Protein AF-A0A842LSE0-F1 (afdb_monomer_lite)

Secondary structure (DSSP, 8-state):
-HHHHHHHHTGGGSHHHHHHHHHHHHHHHHHHHHHHHHHHHHHHHHHHHHHTTS-S-----TT-S-GGG----THHHHHHHTSTT------EEEEEEEETTEEEEEEEEE-GGGGGGG--EEEEE-----TTS-EEEEEHHHHHHTT--TT-EEEETTEEEEEEEEEE--

Radius of gyration: 26.07 Å; chains: 1; bounding box: 57×38×80 Å

Sequence (170 aa):
MRFITLVLKNPFRSRARSLLAITGIAIGIATIVTLGVITEGLKTSTEDTLKAGGADFTIVESNVSDMFFSKIDEEYVDRVRNVSGVEDAVGILMAVQPLDDNPYFVLIGIDPAKINMSQIKITEGRTLQDPDADEVIMGKVASENHGKKVGDTIKIKNREYRVVGIFESD

Structure (mmCIF, N/CA/C/O backbone):
data_AF-A0A842LSE0-F1
#
_entry.id   AF-A0A842LSE0-F1
#
loop_
_atom_site.group_PDB
_atom_site.id
_atom_site.type_symbol
_atom_site.label_atom_id
_atom_site.label_alt_id
_atom_site.label_comp_id
_atom_site.label_asym_id
_atom_site.label_entity_id
_atom_site.label_seq_id
_atom_site.pdbx_PDB_ins_code
_atom_site.Cartn_x
_atom_site.Cartn_y
_atom_site.Cartn_z
_atom_site.occupancy
_atom_site.B_iso_or_equiv
_atom_site.auth_seq_id
_atom_site.auth_comp_id
_atom_site.auth_asym_id
_atom_site.auth_atom_id
_atom_site.pdbx_PDB_model_num
ATOM 1 N N . MET A 1 1 ? -11.570 -12.515 58.181 1.00 58.66 1 MET A N 1
ATOM 2 C CA . MET A 1 1 ? -12.162 -12.233 56.848 1.00 58.66 1 MET A CA 1
ATOM 3 C C . MET A 1 1 ? -13.485 -11.433 56.871 1.00 58.66 1 MET A C 1
ATOM 5 O O . MET A 1 1 ? -14.153 -11.379 55.852 1.00 58.66 1 MET A O 1
ATOM 9 N N . ARG A 1 2 ? -13.876 -10.750 57.965 1.00 70.25 2 ARG A N 1
ATOM 10 C CA . ARG A 1 2 ? -15.162 -10.006 58.035 1.00 70.25 2 ARG A CA 1
ATOM 11 C C . ARG A 1 2 ? -15.143 -8.599 57.410 1.00 70.25 2 ARG A C 1
ATOM 13 O O . ARG A 1 2 ? -16.194 -8.069 57.068 1.00 70.25 2 ARG A O 1
ATOM 20 N N . PHE A 1 3 ? -13.962 -8.002 57.252 1.00 77.56 3 PHE A N 1
ATOM 21 C CA . PHE A 1 3 ? -13.814 -6.630 56.751 1.00 77.56 3 PHE A CA 1
ATOM 22 C C . PHE A 1 3 ? -14.171 -6.495 55.264 1.00 77.56 3 PHE A C 1
ATOM 24 O O . PHE A 1 3 ? -14.958 -5.629 54.897 1.00 77.56 3 PHE A O 1
ATOM 31 N N . ILE A 1 4 ? -13.674 -7.403 54.419 1.00 78.62 4 ILE A N 1
ATOM 32 C CA . ILE A 1 4 ? -13.942 -7.404 52.969 1.00 78.62 4 ILE A CA 1
ATOM 33 C C . ILE A 1 4 ? -15.443 -7.569 52.683 1.00 78.62 4 ILE A C 1
ATOM 35 O O . ILE A 1 4 ? -15.993 -6.909 51.804 1.00 78.62 4 ILE A O 1
ATOM 39 N N . THR A 1 5 ? -16.136 -8.394 53.471 1.00 77.56 5 THR A N 1
ATOM 40 C CA . THR A 1 5 ? -17.578 -8.628 53.319 1.00 77.56 5 THR A CA 1
ATOM 41 C C . THR A 1 5 ? -18.399 -7.373 53.618 1.00 77.56 5 THR A C 1
ATOM 43 O O . THR A 1 5 ? -19.398 -7.128 52.949 1.00 77.56 5 THR A O 1
ATOM 46 N N . LEU A 1 6 ? -17.983 -6.554 54.592 1.00 78.44 6 LEU A N 1
ATOM 47 C CA . LEU A 1 6 ? -18.636 -5.276 54.898 1.00 78.44 6 LEU A CA 1
ATOM 48 C C . LEU A 1 6 ? -18.376 -4.231 53.808 1.00 78.44 6 LEU A C 1
ATOM 50 O O . LEU A 1 6 ? -19.306 -3.533 53.407 1.00 78.44 6 LEU A O 1
ATOM 54 N N . VAL A 1 7 ? -17.149 -4.175 53.281 1.00 79.94 7 VAL A N 1
ATOM 55 C CA . VAL A 1 7 ? -16.768 -3.268 52.186 1.00 79.94 7 VAL A CA 1
ATOM 56 C C . VAL A 1 7 ? -17.566 -3.562 50.915 1.00 79.94 7 VAL A C 1
ATOM 58 O O . VAL A 1 7 ? -18.080 -2.636 50.299 1.00 79.94 7 VAL A O 1
ATOM 61 N N . LEU A 1 8 ? -17.752 -4.835 50.555 1.00 77.50 8 LEU A N 1
ATOM 62 C CA . LEU A 1 8 ? -18.535 -5.219 49.375 1.00 77.50 8 LEU A CA 1
ATOM 63 C C . LEU A 1 8 ? -20.049 -5.084 49.585 1.00 77.50 8 LEU A C 1
ATOM 65 O O . LEU A 1 8 ? -20.772 -4.815 48.637 1.00 77.50 8 LEU A O 1
ATOM 69 N N . LYS A 1 9 ? -20.572 -5.236 50.806 1.00 78.12 9 LYS A N 1
ATOM 70 C CA . LYS A 1 9 ? -22.025 -5.154 51.051 1.00 78.12 9 LYS A CA 1
ATOM 71 C C . LYS A 1 9 ? -22.548 -3.712 51.074 1.00 78.12 9 LYS A C 1
ATOM 73 O O . LYS A 1 9 ? -23.735 -3.490 50.839 1.00 78.12 9 LYS A O 1
ATOM 78 N N . ASN A 1 10 ? -21.677 -2.739 51.344 1.00 74.75 10 ASN A N 1
ATOM 79 C CA . ASN A 1 10 ? -22.056 -1.337 51.525 1.00 74.75 10 ASN A CA 1
ATOM 80 C C . ASN A 1 10 ? -22.506 -0.638 50.217 1.00 74.75 10 ASN A C 1
ATOM 82 O O . ASN A 1 10 ? -23.579 -0.033 50.223 1.00 74.75 10 ASN A O 1
ATOM 86 N N . PRO A 1 11 ? -21.797 -0.769 49.074 1.00 71.94 11 PRO A N 1
ATOM 87 C CA . PRO A 1 11 ? -22.240 -0.211 47.793 1.00 71.94 11 PRO A CA 1
ATOM 88 C C . PRO A 1 11 ? -23.534 -0.877 47.299 1.00 71.94 11 PRO A C 1
ATOM 90 O O . PRO A 1 11 ? -24.522 -0.213 46.988 1.00 71.94 11 PRO A O 1
ATOM 93 N N . PHE A 1 12 ? -23.597 -2.212 47.344 1.00 75.19 12 PHE A N 1
ATOM 94 C CA . PHE A 1 12 ? -24.739 -2.984 46.839 1.00 75.19 12 PHE A CA 1
ATOM 95 C C . PHE A 1 12 ? -26.027 -2.832 47.665 1.00 75.19 12 PHE A C 1
ATOM 97 O O . PHE A 1 12 ? -27.084 -3.316 47.248 1.00 75.19 12 PHE A O 1
ATOM 104 N N . ARG A 1 13 ? -25.979 -2.117 48.799 1.00 81.06 13 ARG A N 1
ATOM 105 C CA . ARG A 1 13 ? -27.167 -1.742 49.579 1.00 81.06 13 ARG A CA 1
ATOM 106 C C . ARG A 1 13 ? -28.069 -0.759 48.825 1.00 81.06 13 ARG A C 1
ATOM 108 O O . ARG A 1 13 ? -29.280 -0.794 49.012 1.00 81.06 13 ARG A O 1
ATOM 115 N N . SER A 1 14 ? -27.506 0.080 47.951 1.00 81.75 14 SER A N 1
ATOM 116 C CA . SER A 1 14 ? -28.258 0.992 47.077 1.00 81.75 14 SER A CA 1
ATOM 117 C C . SER A 1 14 ? -27.924 0.724 45.611 1.00 81.75 14 SER A C 1
ATOM 119 O O . SER A 1 14 ? -27.141 1.449 44.995 1.00 81.75 14 SER A O 1
ATOM 121 N N . ARG A 1 15 ? -28.538 -0.326 45.051 1.00 80.81 15 ARG A N 1
ATOM 122 C CA . ARG A 1 15 ? -28.260 -0.830 43.693 1.00 80.81 15 ARG A CA 1
ATOM 123 C C . ARG A 1 15 ? -28.297 0.263 42.616 1.00 80.81 15 ARG A C 1
ATOM 125 O O . ARG A 1 15 ? -27.395 0.307 41.793 1.00 80.81 15 ARG A O 1
ATOM 132 N N . ALA A 1 16 ? -29.267 1.181 42.668 1.00 86.62 16 ALA A N 1
ATOM 133 C CA . ALA A 1 16 ? -29.388 2.272 41.695 1.00 86.62 16 ALA A CA 1
ATOM 134 C C . ALA A 1 16 ? -28.202 3.255 41.733 1.00 86.62 16 ALA A C 1
ATOM 136 O O . ALA A 1 16 ? -27.627 3.578 40.697 1.00 86.62 16 ALA A O 1
ATOM 137 N N . ARG A 1 17 ? -27.788 3.694 42.931 1.00 87.25 17 ARG A N 1
ATOM 138 C CA . ARG A 1 17 ? -26.669 4.637 43.099 1.00 87.25 17 ARG A CA 1
ATOM 139 C C . ARG A 1 17 ? -25.338 4.008 42.690 1.00 87.25 17 ARG A C 1
ATOM 141 O O . ARG A 1 17 ? -24.533 4.663 42.036 1.00 87.25 17 ARG A O 1
ATOM 148 N N . SER A 1 18 ? -25.113 2.743 43.047 1.00 88.25 18 SER A N 1
ATOM 149 C CA . SER A 1 18 ? -23.900 2.029 42.644 1.00 88.25 18 SER A CA 1
ATOM 150 C C . SER A 1 18 ? -23.852 1.760 41.148 1.00 88.25 18 SER A C 1
ATOM 152 O O . SER A 1 18 ? -22.792 1.926 40.562 1.00 88.25 18 SER A O 1
ATOM 154 N N . LEU A 1 19 ? -24.978 1.418 40.515 1.00 90.06 19 LEU A N 1
ATOM 155 C CA . LEU A 1 19 ? -25.031 1.216 39.067 1.00 90.06 19 LEU A CA 1
ATOM 156 C C . LEU A 1 19 ? -24.682 2.504 38.306 1.00 90.06 19 LEU A C 1
ATOM 158 O O . LEU A 1 19 ? -23.856 2.464 37.399 1.00 90.06 19 LEU A O 1
ATOM 162 N N . LEU A 1 20 ? -25.249 3.646 38.713 1.00 91.44 20 LEU A N 1
ATOM 163 C CA . LEU A 1 20 ? -24.946 4.956 38.122 1.00 91.44 20 LEU A CA 1
ATOM 164 C C . LEU A 1 20 ? -23.461 5.318 38.262 1.00 91.44 20 LEU A C 1
ATOM 166 O O . LEU A 1 20 ? -22.832 5.715 37.285 1.00 91.44 20 LEU A O 1
ATOM 170 N N . ALA A 1 21 ? -22.884 5.126 39.453 1.00 91.75 21 ALA A N 1
ATOM 171 C CA . ALA A 1 21 ? -21.471 5.411 39.698 1.00 91.75 21 ALA A CA 1
ATOM 172 C C . ALA A 1 21 ? -20.537 4.488 38.895 1.00 91.75 21 ALA A C 1
ATOM 174 O O . ALA A 1 21 ? -19.595 4.966 38.268 1.00 91.75 21 ALA A O 1
ATOM 175 N N . ILE A 1 22 ? -20.819 3.180 38.871 1.00 93.25 22 ILE A N 1
ATOM 176 C CA . ILE A 1 22 ? -20.039 2.199 38.102 1.00 93.25 22 ILE A CA 1
ATOM 177 C C . ILE A 1 22 ? -20.107 2.522 36.611 1.00 93.25 22 ILE A C 1
ATOM 179 O O . ILE A 1 22 ? -19.078 2.512 35.948 1.00 93.25 22 ILE A O 1
ATOM 183 N N . THR A 1 23 ? -21.290 2.856 36.092 1.00 95.62 23 THR A N 1
ATOM 184 C CA . THR A 1 23 ? -21.468 3.191 34.673 1.00 95.62 23 THR A CA 1
ATOM 185 C C . THR A 1 23 ? -20.708 4.464 34.308 1.00 95.62 23 THR A C 1
ATOM 187 O O . THR A 1 23 ? -20.019 4.487 33.295 1.00 95.62 23 THR A O 1
ATOM 190 N N . GLY A 1 24 ? -20.761 5.500 35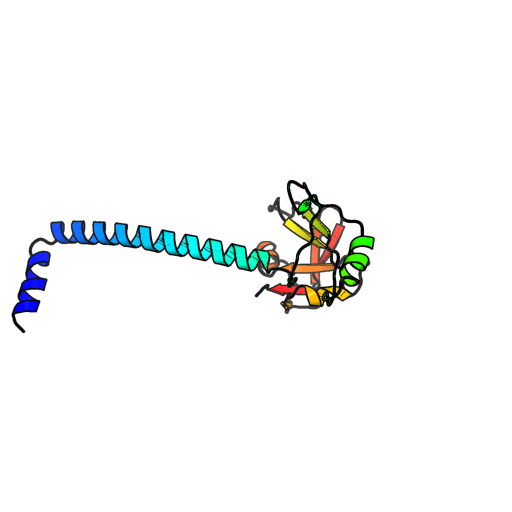.151 1.00 96.44 24 GLY A N 1
ATOM 191 C CA . GLY A 1 24 ? -20.002 6.733 34.925 1.00 96.44 24 GLY A CA 1
ATOM 192 C C . GLY A 1 24 ? -18.491 6.497 34.884 1.00 96.44 24 GLY A C 1
ATOM 193 O O . GLY A 1 24 ? -17.817 6.960 33.966 1.00 96.44 24 GLY A O 1
ATOM 194 N N . ILE A 1 25 ? -17.966 5.714 35.833 1.00 96.44 25 ILE A N 1
ATOM 195 C CA . ILE A 1 25 ? -16.546 5.330 35.854 1.00 96.44 25 ILE A CA 1
ATOM 196 C C . ILE A 1 25 ? -16.200 4.480 34.624 1.00 96.44 25 ILE A C 1
ATOM 198 O O . ILE A 1 25 ? -15.187 4.731 33.977 1.00 96.44 25 ILE A O 1
ATOM 202 N N . ALA A 1 26 ? -17.047 3.511 34.269 1.00 97.50 26 ALA A N 1
ATOM 203 C CA . ALA A 1 26 ? -16.834 2.639 33.120 1.00 97.50 26 ALA A CA 1
ATOM 204 C C . ALA A 1 26 ? -16.779 3.426 31.804 1.00 97.50 26 ALA A C 1
ATOM 206 O O . ALA A 1 26 ? -15.865 3.206 31.018 1.00 97.50 26 ALA A O 1
ATOM 207 N N . ILE A 1 27 ? -17.691 4.380 31.588 1.00 97.69 27 ILE A N 1
ATOM 208 C CA . ILE A 1 27 ? -17.689 5.248 30.400 1.00 97.69 27 ILE A CA 1
ATOM 209 C C . ILE A 1 27 ? -16.427 6.119 30.364 1.00 97.69 27 ILE A C 1
ATOM 211 O O . ILE A 1 27 ? -15.803 6.251 29.310 1.00 97.69 27 ILE A O 1
ATOM 215 N N . GLY A 1 28 ? -16.020 6.680 31.509 1.00 97.31 28 GLY A N 1
ATOM 216 C CA . GLY A 1 28 ? -14.804 7.490 31.606 1.00 97.31 28 GLY A CA 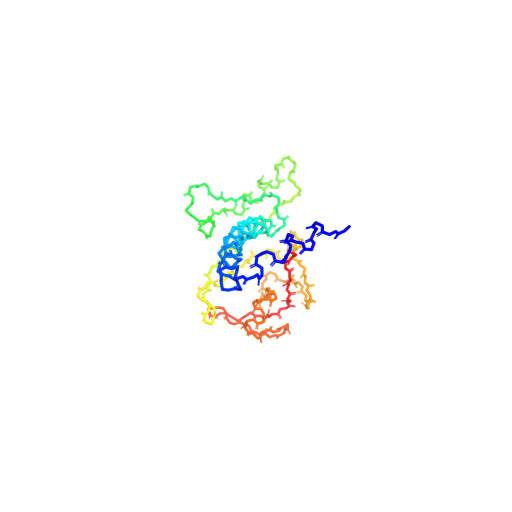1
ATOM 217 C C . GLY A 1 28 ? -13.550 6.700 31.228 1.00 97.31 28 GLY A C 1
ATOM 218 O O . GLY A 1 28 ? -12.778 7.129 30.372 1.00 97.31 28 GLY A O 1
ATOM 219 N N . ILE A 1 29 ? -13.387 5.508 31.809 1.00 97.44 29 ILE A N 1
ATOM 220 C CA . ILE A 1 29 ? -12.261 4.615 31.504 1.00 97.44 29 ILE A CA 1
ATOM 221 C C . ILE A 1 29 ? -12.320 4.155 30.044 1.00 97.44 29 ILE A C 1
ATOM 223 O O . ILE A 1 29 ? -11.308 4.220 29.351 1.00 97.44 29 ILE A O 1
ATOM 227 N N . ALA A 1 30 ? -13.493 3.740 29.554 1.00 97.50 30 ALA A N 1
ATOM 228 C CA . ALA A 1 30 ? -13.664 3.274 28.180 1.00 97.50 30 ALA A CA 1
ATOM 229 C C . ALA A 1 30 ? -13.272 4.350 27.163 1.00 97.50 30 ALA A C 1
ATOM 231 O O . ALA A 1 30 ? -12.564 4.048 26.207 1.00 97.50 30 ALA A O 1
ATOM 232 N N . THR A 1 31 ? -13.668 5.604 27.391 1.00 97.56 31 THR A N 1
ATOM 233 C CA . THR A 1 31 ? -13.319 6.726 26.506 1.00 97.56 31 THR A CA 1
ATOM 234 C C . THR A 1 31 ? -11.807 6.937 26.437 1.00 97.56 31 THR A C 1
ATOM 236 O O . THR A 1 31 ? -11.249 7.029 25.345 1.00 97.56 31 THR A O 1
ATOM 239 N N . ILE A 1 32 ? -11.132 6.959 27.591 1.00 97.19 32 ILE A N 1
ATOM 240 C CA . ILE A 1 32 ? -9.678 7.172 27.661 1.00 97.19 32 ILE A CA 1
ATOM 241 C C . ILE A 1 32 ? -8.927 6.020 26.983 1.00 97.19 32 ILE A C 1
ATOM 243 O O . ILE A 1 32 ? -8.031 6.260 26.177 1.00 97.19 32 ILE A O 1
ATOM 247 N N . VAL A 1 33 ? -9.314 4.773 27.269 1.00 97.31 33 VAL A N 1
ATOM 248 C CA . VAL A 1 33 ? -8.687 3.586 26.669 1.00 97.31 33 VAL A CA 1
ATOM 249 C C . VAL A 1 33 ? -8.914 3.553 25.159 1.00 97.31 33 VAL A C 1
ATOM 251 O O . VAL A 1 33 ? -7.970 3.324 24.412 1.00 97.31 33 VAL A O 1
ATOM 254 N N . THR A 1 34 ? -10.135 3.836 24.700 1.00 97.56 34 THR A N 1
ATOM 255 C CA . THR A 1 34 ? -10.471 3.846 23.267 1.00 97.56 34 THR A CA 1
ATOM 256 C C . THR A 1 34 ? -9.650 4.888 22.519 1.00 97.56 34 THR A C 1
ATOM 258 O O . THR A 1 34 ? -9.090 4.582 21.472 1.00 97.56 34 THR A O 1
ATOM 261 N N . LEU A 1 35 ? -9.515 6.098 23.069 1.00 97.19 35 LEU A N 1
ATOM 262 C CA . LEU A 1 35 ? -8.690 7.135 22.454 1.00 97.19 35 LEU A CA 1
ATOM 263 C C . LEU A 1 35 ? -7.210 6.727 22.390 1.00 97.19 35 LEU A C 1
ATOM 265 O O . LEU A 1 35 ? -6.555 6.978 21.379 1.00 97.19 35 LEU A O 1
ATOM 269 N N . GLY A 1 36 ? -6.698 6.060 23.429 1.00 96.06 36 GLY A N 1
ATOM 270 C CA . GLY A 1 36 ? -5.347 5.496 23.431 1.00 96.06 36 GLY A CA 1
ATOM 271 C C . GLY A 1 36 ? -5.145 4.455 22.328 1.00 96.06 36 GLY A C 1
ATOM 272 O O . GLY A 1 36 ? -4.185 4.549 21.569 1.00 96.06 36 GLY A O 1
ATOM 273 N N . VAL A 1 37 ? -6.086 3.517 22.182 1.00 96.81 37 VAL A N 1
ATOM 274 C CA . VAL A 1 37 ? -6.056 2.492 21.123 1.00 96.81 37 VAL A CA 1
ATOM 275 C C . VAL A 1 37 ? -6.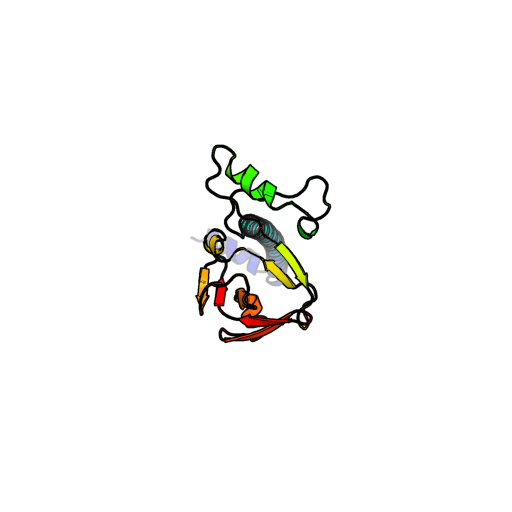131 3.117 19.732 1.00 96.81 37 VAL A C 1
ATOM 277 O O . VAL A 1 37 ? -5.379 2.715 18.852 1.00 96.81 37 VAL A O 1
ATOM 280 N N . ILE A 1 38 ? -6.992 4.119 19.528 1.00 96.69 38 ILE A N 1
ATOM 281 C CA . ILE A 1 38 ? -7.082 4.840 18.249 1.00 96.69 38 ILE A CA 1
ATOM 282 C C . ILE A 1 38 ? -5.755 5.530 17.936 1.00 96.69 38 ILE A C 1
ATOM 284 O O . ILE A 1 38 ? -5.278 5.454 16.810 1.00 96.69 38 ILE A O 1
ATOM 288 N N . THR A 1 39 ? -5.148 6.186 18.926 1.00 95.69 39 THR A N 1
ATOM 289 C CA . THR A 1 39 ? -3.889 6.915 18.729 1.00 95.69 39 THR A CA 1
ATOM 290 C C . THR A 1 39 ? -2.754 5.968 18.349 1.00 95.69 39 THR A C 1
ATOM 292 O O . THR A 1 39 ? -2.054 6.229 17.374 1.00 95.69 39 THR A O 1
ATOM 295 N N . GLU A 1 40 ? -2.595 4.853 19.069 1.00 93.38 40 GLU A N 1
ATOM 296 C CA . GLU A 1 40 ? -1.564 3.865 18.732 1.00 93.38 40 GLU A CA 1
ATOM 297 C C . GLU A 1 40 ? -1.864 3.190 17.390 1.00 93.38 40 GLU A C 1
ATOM 299 O O . GLU A 1 40 ? -0.969 3.059 16.567 1.00 93.38 40 GLU A O 1
ATOM 304 N N . GLY A 1 41 ? -3.128 2.854 17.114 1.00 91.88 41 GLY A N 1
ATOM 305 C CA . GLY A 1 41 ? -3.535 2.276 15.834 1.00 91.88 41 GLY A CA 1
ATOM 306 C C . GLY A 1 41 ? -3.234 3.191 14.645 1.00 91.88 41 GLY A C 1
ATOM 307 O O . GLY A 1 41 ? -2.734 2.723 13.627 1.00 91.88 41 GLY A O 1
ATOM 308 N N . LEU A 1 42 ? -3.471 4.501 14.778 1.00 91.75 42 LEU A N 1
ATOM 309 C CA . LEU A 1 42 ? -3.104 5.485 13.754 1.00 91.75 42 LEU A CA 1
ATOM 310 C C . LEU A 1 42 ? -1.589 5.589 13.580 1.00 91.75 42 LEU A C 1
ATOM 312 O O . LEU A 1 42 ? -1.113 5.685 12.450 1.00 91.75 42 LEU A O 1
ATOM 316 N N . LYS A 1 43 ? -0.830 5.558 14.679 1.00 87.31 43 LYS A N 1
ATOM 317 C CA . LYS A 1 43 ? 0.633 5.581 14.637 1.00 87.31 43 LYS A CA 1
ATOM 318 C C . LYS A 1 43 ? 1.179 4.348 13.918 1.00 87.31 43 LYS A C 1
ATOM 320 O O . LYS A 1 43 ? 1.918 4.515 12.957 1.00 87.31 43 LYS A O 1
ATOM 325 N N . THR A 1 44 ? 0.771 3.147 14.325 1.00 86.62 44 THR A N 1
ATOM 326 C CA . THR A 1 44 ? 1.175 1.891 13.679 1.00 86.62 44 THR A CA 1
ATOM 327 C C . THR A 1 44 ? 0.766 1.875 12.210 1.00 86.62 44 THR A C 1
ATOM 329 O O . THR A 1 44 ? 1.613 1.667 11.356 1.00 86.62 44 THR A O 1
ATOM 332 N N . SER A 1 45 ? -0.479 2.239 11.884 1.00 80.38 45 SER A N 1
ATOM 333 C CA . SER A 1 45 ? -0.939 2.307 10.490 1.00 80.38 45 SER A CA 1
ATOM 334 C C . SER A 1 45 ? -0.131 3.298 9.644 1.00 80.38 45 SER A C 1
ATOM 336 O O . SER A 1 45 ? 0.138 3.031 8.472 1.00 80.38 45 SER A O 1
ATOM 338 N N . THR A 1 46 ? 0.284 4.426 10.224 1.00 77.31 46 THR A N 1
ATOM 339 C CA . THR A 1 46 ? 1.149 5.395 9.538 1.00 77.31 46 THR A CA 1
ATOM 340 C C . THR A 1 46 ? 2.559 4.836 9.350 1.00 77.31 46 THR A C 1
ATOM 342 O O . THR A 1 46 ? 3.118 4.974 8.268 1.00 77.31 46 THR A O 1
ATOM 345 N N . GLU A 1 47 ? 3.134 4.186 10.367 1.00 77.25 47 GLU A N 1
ATOM 346 C CA . GLU A 1 47 ? 4.443 3.526 10.269 1.00 77.25 47 GLU A CA 1
ATOM 347 C C . GLU A 1 47 ? 4.445 2.416 9.210 1.00 77.25 47 GLU A C 1
ATOM 349 O O . GLU A 1 47 ? 5.361 2.373 8.390 1.00 77.25 47 GLU A O 1
ATOM 354 N N . ASP A 1 48 ? 3.415 1.572 9.183 1.00 75.19 48 ASP A N 1
ATOM 355 C CA . ASP A 1 48 ? 3.266 0.493 8.203 1.00 75.19 48 ASP A CA 1
ATOM 356 C C . ASP A 1 48 ? 3.112 1.065 6.791 1.00 75.19 48 ASP A C 1
ATOM 358 O O . ASP A 1 48 ? 3.766 0.603 5.863 1.00 75.19 48 ASP A O 1
ATOM 362 N N . THR A 1 49 ? 2.335 2.143 6.626 1.00 72.25 49 THR A N 1
ATOM 363 C CA . THR A 1 49 ? 2.195 2.835 5.332 1.00 72.25 49 THR A CA 1
ATOM 364 C C . THR A 1 49 ? 3.511 3.464 4.869 1.00 72.25 49 THR A C 1
ATOM 366 O O . THR A 1 49 ? 3.805 3.456 3.679 1.00 72.25 49 THR A O 1
ATOM 369 N N . LEU A 1 50 ? 4.319 4.006 5.786 1.00 66.25 50 LEU A N 1
ATOM 370 C CA . LEU A 1 50 ? 5.623 4.589 5.454 1.00 66.25 50 LEU A CA 1
ATOM 371 C C . LEU A 1 50 ? 6.674 3.530 5.105 1.00 66.25 50 LEU A C 1
ATOM 373 O O . LEU A 1 50 ? 7.584 3.820 4.334 1.00 66.25 50 LEU A O 1
ATOM 377 N N . LYS A 1 51 ? 6.561 2.325 5.672 1.00 67.44 51 LYS A N 1
ATOM 378 C CA . LYS A 1 51 ? 7.415 1.173 5.345 1.00 67.44 51 LYS A CA 1
ATOM 379 C C . LYS A 1 51 ? 6.895 0.362 4.156 1.00 67.44 51 LYS A C 1
ATOM 381 O O . LYS A 1 51 ? 7.632 -0.460 3.609 1.00 67.44 51 LYS A O 1
ATOM 386 N N . ALA A 1 52 ? 5.639 0.567 3.762 1.00 62.69 52 ALA A N 1
ATOM 387 C CA . ALA A 1 52 ? 5.026 -0.128 2.644 1.00 62.69 52 ALA A CA 1
ATOM 388 C C . ALA A 1 52 ? 5.834 0.130 1.363 1.00 62.69 52 ALA A C 1
ATOM 390 O O . ALA A 1 52 ? 6.066 1.272 0.972 1.00 62.69 52 ALA A O 1
ATOM 391 N N . GLY A 1 53 ? 6.270 -0.950 0.712 1.00 64.06 53 GLY A N 1
ATOM 392 C CA . GLY A 1 53 ? 7.138 -0.896 -0.466 1.00 64.06 53 GLY A CA 1
ATOM 393 C C . GLY A 1 53 ? 8.604 -1.238 -0.196 1.00 64.06 53 GLY A C 1
ATOM 394 O O . GLY A 1 53 ? 9.388 -1.236 -1.139 1.00 64.06 53 GLY A O 1
ATOM 395 N N . GLY A 1 54 ? 8.981 -1.556 1.048 1.00 67.62 54 GLY A N 1
ATOM 396 C CA . GLY A 1 54 ? 10.262 -2.192 1.374 1.00 67.62 54 GLY A CA 1
ATOM 397 C C . GLY A 1 54 ? 11.511 -1.325 1.208 1.00 67.62 54 GLY A C 1
ATOM 398 O O . GLY A 1 54 ? 12.617 -1.814 1.427 1.00 67.62 54 GLY A O 1
ATOM 399 N N . ALA A 1 55 ? 11.351 -0.057 0.829 1.00 74.19 55 ALA A N 1
ATOM 400 C CA . ALA A 1 55 ? 12.446 0.885 0.668 1.00 74.19 55 ALA A CA 1
ATOM 401 C C . ALA A 1 55 ? 12.776 1.571 2.001 1.00 74.19 55 ALA A C 1
ATOM 403 O O . ALA A 1 55 ? 11.890 2.096 2.673 1.00 74.19 55 ALA A O 1
ATOM 404 N N . ASP A 1 56 ? 14.063 1.644 2.345 1.00 77.81 56 ASP A N 1
ATOM 405 C CA . ASP A 1 56 ? 14.530 2.420 3.504 1.00 77.81 56 ASP A CA 1
ATOM 406 C C . ASP A 1 56 ? 14.355 3.935 3.298 1.00 77.81 56 ASP A C 1
ATOM 408 O O . ASP A 1 56 ? 14.228 4.697 4.259 1.00 77.81 56 ASP A O 1
ATOM 412 N N . PHE A 1 57 ? 14.345 4.380 2.036 1.00 83.62 57 PHE A N 1
ATOM 413 C CA . PHE A 1 57 ? 14.194 5.779 1.653 1.00 83.62 57 PHE A CA 1
ATOM 414 C C . PHE A 1 57 ? 13.298 5.927 0.423 1.00 83.62 57 PHE A C 1
ATOM 416 O O . PHE A 1 57 ? 13.516 5.280 -0.600 1.00 83.62 57 PHE A O 1
ATOM 423 N N . THR A 1 58 ? 12.363 6.874 0.496 1.00 84.50 58 THR A N 1
ATOM 424 C CA . THR A 1 58 ? 11.551 7.318 -0.643 1.00 84.50 58 THR A CA 1
ATOM 425 C C . THR A 1 58 ? 12.012 8.703 -1.077 1.00 84.50 58 THR A C 1
ATOM 427 O O . THR A 1 58 ? 12.060 9.633 -0.271 1.00 84.50 58 THR A O 1
ATOM 430 N N . ILE A 1 59 ? 12.358 8.848 -2.355 1.00 86.94 59 ILE A N 1
ATOM 431 C CA . ILE A 1 59 ? 12.816 10.113 -2.936 1.00 86.94 59 ILE A CA 1
ATOM 432 C C . ILE A 1 59 ? 11.651 10.755 -3.680 1.00 86.94 59 ILE A C 1
ATOM 434 O O . ILE A 1 59 ? 11.042 10.138 -4.548 1.00 86.94 59 ILE A O 1
ATOM 438 N N . VAL A 1 60 ? 11.361 12.006 -3.337 1.00 87.88 60 VAL A N 1
ATOM 439 C CA . VAL A 1 60 ? 10.283 12.801 -3.929 1.00 87.88 60 VAL A CA 1
ATOM 440 C C . VAL A 1 60 ? 10.854 14.163 -4.322 1.00 87.88 60 VAL A C 1
ATOM 442 O O . VAL A 1 60 ? 11.759 14.683 -3.665 1.00 87.88 60 VAL A O 1
ATOM 445 N N . GLU A 1 61 ? 10.345 14.736 -5.407 1.00 88.19 61 GLU A N 1
ATOM 446 C CA . GLU A 1 61 ? 10.708 16.074 -5.875 1.00 88.19 61 GLU A CA 1
ATOM 447 C C . GLU A 1 61 ? 10.466 17.131 -4.783 1.00 88.19 61 GLU A C 1
ATOM 449 O O . GLU A 1 61 ? 9.452 17.128 -4.085 1.00 88.19 61 GLU A O 1
ATOM 454 N N . SER A 1 62 ? 11.403 18.065 -4.621 1.00 85.75 62 SER A N 1
ATOM 455 C CA . SER A 1 62 ? 11.256 19.144 -3.644 1.00 85.75 62 SER A CA 1
ATOM 456 C C . SER A 1 62 ? 10.103 20.081 -4.010 1.00 85.75 62 SER A C 1
ATOM 458 O O . SER A 1 62 ? 9.954 20.442 -5.173 1.00 85.75 62 SER A O 1
ATOM 460 N N . ASN A 1 63 ? 9.377 20.580 -3.004 1.00 83.69 63 ASN A N 1
ATOM 461 C CA . ASN A 1 63 ? 8.318 21.588 -3.161 1.00 83.69 63 ASN A CA 1
ATOM 462 C C . ASN A 1 63 ? 7.070 21.115 -3.941 1.00 83.69 63 ASN A C 1
ATOM 464 O O . ASN A 1 63 ? 6.315 21.940 -4.458 1.00 83.69 63 ASN A O 1
ATOM 468 N N . VAL A 1 64 ? 6.814 19.805 -3.990 1.00 84.88 64 VAL A N 1
ATOM 469 C CA . VAL A 1 64 ? 5.526 19.262 -4.446 1.00 84.88 64 VAL A CA 1
ATOM 470 C C . VAL A 1 64 ? 4.530 19.192 -3.291 1.00 84.88 64 VAL A C 1
ATOM 472 O O . VAL A 1 64 ? 4.892 18.908 -2.151 1.00 84.88 64 VAL A O 1
ATOM 475 N N . SER A 1 65 ? 3.258 19.469 -3.580 1.00 80.00 65 SER A N 1
ATOM 476 C CA . SER A 1 65 ? 2.183 19.406 -2.578 1.00 80.00 65 SER A CA 1
ATOM 477 C C . SER A 1 65 ? 1.732 17.977 -2.266 1.00 80.00 65 SER A C 1
ATOM 479 O O . SER A 1 65 ? 1.086 17.764 -1.246 1.00 80.00 65 SER A O 1
ATOM 481 N N . ASP A 1 66 ? 2.054 17.020 -3.139 1.00 79.38 66 ASP A N 1
ATOM 482 C CA . ASP A 1 66 ? 1.723 15.603 -2.992 1.00 79.38 66 ASP A CA 1
ATOM 483 C C . ASP A 1 66 ? 2.763 14.751 -3.742 1.00 79.38 66 ASP A C 1
ATOM 485 O O . ASP A 1 66 ? 3.179 15.107 -4.850 1.00 79.38 66 ASP A O 1
ATOM 489 N N . MET A 1 67 ? 3.152 13.614 -3.162 1.00 78.44 67 MET A N 1
ATOM 490 C CA . MET A 1 67 ? 4.051 12.636 -3.781 1.00 78.44 67 MET A CA 1
ATOM 491 C C . MET A 1 67 ? 3.503 12.093 -5.107 1.00 78.44 67 MET A C 1
ATOM 493 O O . MET A 1 67 ? 4.281 11.813 -6.014 1.00 78.44 67 MET A O 1
ATOM 497 N N . PHE A 1 68 ? 2.175 12.015 -5.265 1.00 78.81 68 PHE A N 1
ATOM 498 C CA . PHE A 1 68 ? 1.540 11.569 -6.512 1.00 78.81 68 PHE A CA 1
ATOM 499 C C . PHE A 1 68 ? 1.767 12.525 -7.695 1.00 78.81 68 PHE A C 1
ATOM 501 O O . PHE A 1 68 ? 1.593 12.125 -8.845 1.00 78.81 68 PHE A O 1
ATOM 508 N N . PHE A 1 69 ? 2.147 13.782 -7.437 1.00 81.31 69 PHE A N 1
ATOM 509 C CA . PHE A 1 69 ? 2.447 14.767 -8.482 1.00 81.31 69 PHE A CA 1
ATOM 510 C C . PHE A 1 69 ? 3.941 14.922 -8.766 1.00 81.31 69 PHE A C 1
ATOM 512 O O . PHE A 1 69 ? 4.300 15.691 -9.660 1.00 81.31 69 PHE A O 1
ATOM 519 N N . SER A 1 70 ? 4.798 14.207 -8.035 1.00 84.56 70 SER A N 1
ATOM 520 C CA . SER A 1 70 ? 6.242 14.266 -8.229 1.00 84.56 70 SER A CA 1
ATOM 521 C C . SER A 1 70 ? 6.640 13.714 -9.591 1.00 84.56 70 SER A C 1
ATOM 523 O O . SER A 1 70 ? 6.158 12.662 -10.016 1.00 84.56 70 SER A O 1
ATOM 525 N N . LYS A 1 71 ? 7.543 14.426 -10.271 1.00 87.56 71 LYS A N 1
ATOM 526 C CA . LYS A 1 71 ? 8.134 13.973 -11.529 1.00 87.56 71 LYS A CA 1
ATOM 527 C C . LYS A 1 71 ? 9.643 13.975 -11.395 1.00 87.56 71 LYS A C 1
ATOM 529 O O . LYS A 1 71 ? 10.262 15.012 -11.190 1.00 87.56 71 LYS A O 1
ATOM 534 N N . ILE A 1 72 ? 10.225 12.791 -11.504 1.00 88.50 72 ILE A N 1
ATOM 535 C CA . ILE A 1 72 ? 11.665 12.589 -11.422 1.00 88.50 72 ILE A CA 1
ATOM 536 C C . ILE A 1 72 ? 12.084 11.857 -12.692 1.00 88.50 72 ILE A C 1
ATOM 538 O O . ILE A 1 72 ? 11.494 10.832 -13.033 1.00 88.50 72 ILE A O 1
ATOM 542 N N . ASP A 1 73 ? 13.076 12.400 -13.394 1.00 90.25 73 ASP A N 1
ATOM 543 C CA . ASP A 1 73 ? 13.635 11.756 -14.581 1.00 90.25 73 ASP A CA 1
ATOM 544 C C . ASP A 1 73 ? 14.342 10.453 -14.198 1.00 90.25 73 ASP A C 1
ATOM 546 O O . ASP A 1 73 ? 15.015 10.376 -13.169 1.00 90.25 73 ASP A O 1
ATOM 550 N N . GLU A 1 74 ? 14.243 9.436 -15.051 1.00 86.75 74 GLU A N 1
ATOM 551 C CA . GLU A 1 74 ? 14.788 8.100 -14.779 1.00 86.75 74 GLU A CA 1
ATOM 552 C C . GLU A 1 74 ? 16.310 8.102 -14.536 1.00 86.75 74 GLU A C 1
ATOM 554 O O . GLU A 1 74 ? 16.807 7.318 -13.732 1.00 86.75 74 GLU A O 1
ATOM 559 N N . GLU A 1 75 ? 17.048 9.061 -15.111 1.00 91.31 75 GLU A N 1
ATOM 560 C CA . GLU A 1 75 ? 18.487 9.264 -14.861 1.00 91.31 75 GLU A CA 1
ATOM 561 C C . GLU A 1 75 ? 18.808 9.462 -13.364 1.00 91.31 75 GLU A C 1
ATOM 563 O O . GLU A 1 75 ? 19.884 9.092 -12.884 1.00 91.31 75 GLU A O 1
ATOM 568 N N . TYR A 1 76 ? 17.873 10.013 -12.581 1.00 91.12 76 TYR A N 1
ATOM 569 C CA . TYR A 1 76 ? 18.061 10.150 -11.138 1.00 91.12 76 TYR A CA 1
ATOM 570 C C . TYR A 1 76 ? 18.124 8.804 -10.420 1.00 91.12 76 TYR A C 1
ATOM 572 O O . TYR A 1 76 ? 18.810 8.720 -9.404 1.00 91.12 76 TYR A O 1
ATOM 580 N N . VAL A 1 77 ? 17.480 7.754 -10.938 1.00 90.44 77 VAL A N 1
ATOM 581 C CA . VAL A 1 77 ? 17.574 6.406 -10.360 1.00 90.44 77 VAL A CA 1
ATOM 582 C C . VAL A 1 77 ? 19.028 5.936 -10.397 1.00 90.44 77 VAL A C 1
ATOM 584 O O . VAL A 1 77 ? 19.565 5.512 -9.374 1.00 90.44 77 VAL A O 1
ATOM 587 N N . ASP A 1 78 ? 19.710 6.108 -11.529 1.00 91.44 78 ASP A N 1
ATOM 588 C CA . ASP A 1 78 ? 21.119 5.729 -11.671 1.00 91.44 78 ASP A CA 1
ATOM 589 C C . ASP A 1 78 ? 22.050 6.620 -10.844 1.00 91.44 78 ASP A C 1
ATOM 591 O O . ASP A 1 78 ? 23.033 6.149 -10.267 1.00 91.44 78 ASP A O 1
ATOM 595 N N . ARG A 1 79 ? 21.730 7.910 -10.709 1.00 92.62 79 ARG A N 1
ATOM 596 C CA . ARG A 1 79 ? 22.471 8.806 -9.809 1.00 92.62 79 ARG A CA 1
ATOM 597 C C . ARG A 1 79 ? 22.360 8.369 -8.352 1.00 92.62 79 ARG A C 1
ATOM 599 O O . ARG A 1 79 ? 23.365 8.406 -7.649 1.00 92.62 79 ARG A O 1
ATOM 606 N N . VAL A 1 80 ? 21.173 7.953 -7.912 1.00 92.38 80 VAL A N 1
ATOM 607 C CA . VAL A 1 80 ? 20.926 7.466 -6.547 1.00 92.38 80 VAL A CA 1
ATOM 608 C C . VAL A 1 80 ? 21.641 6.139 -6.311 1.00 92.38 80 VAL A C 1
ATOM 610 O O . VAL A 1 80 ? 22.319 6.008 -5.296 1.00 92.38 80 VAL A O 1
ATOM 613 N N . ARG A 1 81 ? 21.595 5.200 -7.267 1.00 91.00 81 ARG A N 1
ATOM 614 C CA . ARG A 1 81 ? 22.360 3.936 -7.199 1.00 91.00 81 ARG A CA 1
ATOM 615 C C . ARG A 1 81 ? 23.866 4.155 -7.039 1.00 91.00 81 ARG A C 1
ATOM 617 O O . ARG A 1 81 ? 24.534 3.356 -6.397 1.00 91.00 81 ARG A O 1
ATOM 624 N N . ASN A 1 82 ? 24.406 5.233 -7.608 1.00 94.38 82 ASN A N 1
ATOM 625 C CA . ASN A 1 82 ? 25.831 5.564 -7.517 1.00 94.38 82 ASN A CA 1
ATOM 626 C C . ASN A 1 82 ? 26.238 6.248 -6.196 1.00 94.38 82 ASN A C 1
ATOM 628 O O . ASN A 1 82 ? 27.423 6.528 -5.989 1.00 94.38 82 ASN A O 1
ATOM 632 N N . VAL A 1 83 ? 25.296 6.545 -5.295 1.00 94.50 83 VAL A N 1
ATOM 633 C CA . VAL A 1 83 ? 25.611 7.103 -3.974 1.00 94.50 83 VAL A CA 1
ATOM 634 C C . VAL A 1 83 ? 26.200 6.009 -3.082 1.00 94.50 83 VAL A C 1
ATOM 636 O O . VAL A 1 83 ? 25.635 4.931 -2.925 1.00 94.50 83 VAL A O 1
ATOM 639 N N . SER A 1 84 ? 27.340 6.299 -2.449 1.00 94.38 84 SER A N 1
ATOM 640 C CA . SER A 1 84 ? 27.992 5.363 -1.528 1.00 94.38 84 SER A CA 1
ATOM 641 C C . SER A 1 84 ? 27.046 4.939 -0.400 1.00 94.38 84 SER A C 1
ATOM 643 O O . SER A 1 84 ? 26.579 5.784 0.363 1.00 94.38 84 SER A O 1
ATOM 645 N N . GLY A 1 85 ? 26.835 3.630 -0.253 1.00 90.31 85 GLY A N 1
ATOM 646 C CA . GLY A 1 85 ? 25.956 3.044 0.764 1.00 90.31 85 GLY A CA 1
ATOM 647 C C . GLY A 1 85 ? 24.539 2.722 0.283 1.00 90.31 85 GLY A C 1
ATOM 648 O O . GLY A 1 85 ? 23.788 2.129 1.048 1.00 90.31 85 GLY A O 1
ATOM 649 N N . VAL A 1 86 ? 24.181 3.062 -0.959 1.00 91.12 86 VAL A N 1
ATOM 650 C CA . VAL A 1 86 ? 22.930 2.612 -1.587 1.00 91.12 86 VAL A CA 1
ATOM 651 C C . VAL A 1 86 ? 23.152 1.232 -2.205 1.00 91.12 86 VAL A C 1
ATOM 653 O O . VAL A 1 86 ? 24.026 1.070 -3.053 1.00 91.12 86 VAL A O 1
ATOM 656 N N . GLU A 1 87 ? 22.382 0.234 -1.766 1.00 88.56 87 GLU A N 1
ATOM 657 C CA . GLU A 1 87 ? 22.451 -1.129 -2.313 1.00 88.56 87 GLU A CA 1
ATOM 658 C C . GLU A 1 87 ? 21.765 -1.224 -3.683 1.00 88.56 87 GLU A C 1
ATOM 660 O O . GLU A 1 87 ? 22.331 -1.770 -4.628 1.00 88.56 87 GLU A O 1
ATOM 665 N N . ASP A 1 88 ? 20.565 -0.655 -3.809 1.00 88.12 88 ASP A N 1
ATOM 666 C CA . ASP A 1 88 ? 19.816 -0.588 -5.061 1.00 88.12 88 ASP A CA 1
ATOM 667 C C . ASP A 1 88 ? 18.807 0.573 -5.015 1.00 88.12 88 ASP A C 1
ATOM 669 O O . ASP A 1 88 ? 18.467 1.086 -3.948 1.00 88.12 88 ASP A O 1
ATOM 673 N N . ALA A 1 89 ? 18.320 0.991 -6.181 1.00 89.06 89 ALA A N 1
ATOM 674 C CA . ALA A 1 89 ? 17.244 1.969 -6.310 1.00 89.06 89 ALA A CA 1
ATOM 675 C C . ALA A 1 89 ? 16.285 1.547 -7.424 1.00 89.06 89 ALA A C 1
ATOM 677 O O . ALA A 1 89 ? 16.700 0.984 -8.441 1.00 89.06 89 ALA A O 1
ATOM 678 N N . VAL A 1 90 ? 15.002 1.849 -7.257 1.00 88.38 90 VAL A N 1
ATOM 679 C CA . VAL A 1 90 ? 13.959 1.543 -8.237 1.00 88.38 90 VAL A CA 1
ATOM 680 C C . VAL A 1 90 ? 13.075 2.766 -8.442 1.00 88.38 90 VAL A C 1
ATOM 682 O O . VAL A 1 90 ? 12.682 3.428 -7.485 1.00 88.38 90 VAL A O 1
ATOM 685 N N . GLY A 1 91 ? 12.789 3.080 -9.705 1.00 89.06 91 GLY A N 1
ATOM 686 C CA . GLY A 1 91 ? 11.774 4.063 -10.057 1.00 89.06 91 GLY A CA 1
ATOM 687 C C . GLY A 1 91 ? 10.391 3.422 -10.000 1.00 89.06 91 GLY A C 1
ATOM 688 O O . GLY A 1 91 ? 10.200 2.317 -10.508 1.00 89.06 91 GLY A O 1
ATOM 689 N N . ILE A 1 92 ? 9.430 4.117 -9.397 1.00 88.19 92 ILE A N 1
ATOM 690 C CA . ILE A 1 92 ? 8.023 3.712 -9.398 1.00 88.19 92 ILE A CA 1
ATOM 691 C C . ILE A 1 92 ? 7.165 4.812 -10.011 1.00 88.19 92 ILE A C 1
ATOM 693 O O . ILE A 1 92 ? 7.442 6.000 -9.849 1.00 88.19 92 ILE A O 1
ATOM 697 N N . LEU A 1 93 ? 6.097 4.412 -10.692 1.00 88.38 93 LEU A N 1
ATOM 698 C CA . LEU A 1 93 ? 5.094 5.321 -11.227 1.00 88.38 93 LEU A CA 1
ATOM 699 C C . LEU A 1 93 ? 3.792 5.139 -10.458 1.00 88.38 93 LEU A C 1
ATOM 701 O O . LEU A 1 93 ? 3.175 4.082 -10.524 1.00 88.38 93 LEU A O 1
ATOM 705 N N . MET A 1 94 ? 3.342 6.180 -9.768 1.00 88.31 94 MET A N 1
ATOM 706 C CA . MET A 1 94 ? 2.067 6.148 -9.058 1.00 88.31 94 MET A CA 1
ATOM 707 C C . MET A 1 94 ? 0.988 6.869 -9.861 1.00 88.31 94 MET A C 1
ATOM 709 O O . MET A 1 94 ? 1.196 7.974 -10.359 1.00 88.31 94 MET A O 1
ATOM 713 N N . ALA A 1 95 ? -0.190 6.263 -9.968 1.00 87.50 95 ALA A N 1
ATOM 714 C CA . ALA A 1 95 ? -1.351 6.888 -10.583 1.00 87.50 95 ALA A CA 1
ATOM 715 C C . ALA A 1 95 ? -2.618 6.543 -9.805 1.00 87.50 95 ALA A C 1
ATOM 717 O O . ALA A 1 95 ? -2.849 5.391 -9.461 1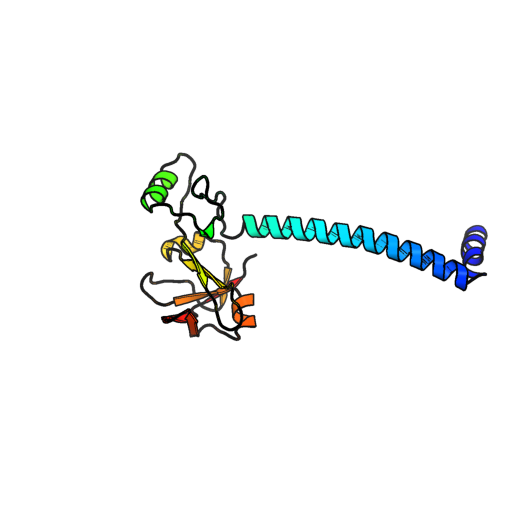.00 87.50 95 ALA A O 1
ATOM 718 N N . VAL A 1 96 ? -3.481 7.531 -9.583 1.00 88.50 96 VAL A N 1
ATOM 719 C CA . VAL A 1 96 ? -4.810 7.308 -9.005 1.00 88.50 96 VAL A CA 1
ATOM 720 C C . VAL A 1 96 ? -5.830 7.283 -10.129 1.00 88.50 96 VAL A C 1
ATOM 722 O O . VAL A 1 96 ? -5.876 8.213 -10.938 1.00 88.50 96 VAL A O 1
ATOM 725 N N . GLN A 1 97 ? -6.621 6.217 -10.210 1.00 88.94 97 GLN A N 1
ATOM 726 C CA . GLN A 1 97 ? -7.673 6.062 -11.208 1.00 88.94 97 GLN A CA 1
ATOM 727 C C . GLN A 1 97 ? -8.976 5.579 -10.579 1.00 88.94 97 GLN A C 1
ATOM 729 O O . GLN A 1 97 ? -8.940 4.830 -9.609 1.00 88.94 97 GLN A O 1
ATOM 734 N N . PRO A 1 98 ? -10.136 5.976 -11.121 1.00 87.38 98 PRO A N 1
ATOM 735 C CA . PRO A 1 98 ? -11.395 5.380 -10.717 1.00 87.38 98 PRO A CA 1
ATOM 736 C C . PRO A 1 98 ? -11.470 3.932 -11.218 1.00 87.38 98 PRO A C 1
ATOM 738 O O . PRO A 1 98 ? -11.110 3.639 -12.364 1.00 87.38 98 PRO A O 1
ATOM 741 N N . LEU A 1 99 ? -11.965 3.046 -10.362 1.00 87.75 99 LEU A N 1
ATOM 742 C CA . LEU A 1 99 ? -12.224 1.643 -10.656 1.00 87.75 99 LEU A CA 1
ATOM 743 C C . LEU A 1 99 ? -13.561 1.246 -10.024 1.00 87.75 99 LEU A C 1
ATOM 745 O O . LEU A 1 99 ? -13.696 1.265 -8.802 1.00 87.75 99 LEU A O 1
ATOM 749 N N . ASP A 1 100 ? -14.533 0.875 -10.857 1.00 84.94 100 ASP A N 1
ATOM 750 C CA . ASP A 1 100 ? -15.917 0.608 -10.446 1.00 84.94 100 ASP A CA 1
ATOM 751 C C . ASP A 1 100 ? -16.476 1.748 -9.564 1.00 84.94 100 ASP A C 1
ATOM 753 O O . ASP A 1 100 ? -16.475 2.908 -9.983 1.00 84.94 100 ASP A O 1
ATOM 757 N N . ASP A 1 101 ? -16.910 1.434 -8.340 1.00 83.62 101 ASP A N 1
ATOM 758 C CA . ASP A 1 101 ? -17.437 2.392 -7.360 1.00 83.62 101 ASP A CA 1
ATOM 759 C C . ASP A 1 101 ? -16.341 3.075 -6.518 1.00 83.62 101 ASP A C 1
ATOM 761 O O . ASP A 1 101 ? -16.643 3.928 -5.680 1.00 83.62 101 ASP A O 1
ATOM 765 N N . ASN A 1 102 ? -15.065 2.719 -6.714 1.00 83.00 102 ASN A N 1
ATOM 766 C CA . ASN A 1 102 ? -13.937 3.312 -6.003 1.00 83.00 102 ASN A CA 1
ATOM 767 C C . ASN A 1 102 ? -13.282 4.427 -6.845 1.00 83.00 102 ASN A C 1
ATOM 769 O O . ASN A 1 102 ? -12.533 4.132 -7.779 1.00 83.00 102 ASN A O 1
ATOM 773 N N . PRO A 1 103 ? -13.488 5.717 -6.515 1.00 83.06 103 PRO A N 1
ATOM 774 C CA . PRO A 1 103 ? -12.881 6.822 -7.257 1.00 83.06 103 PRO A CA 1
ATOM 775 C C . PRO A 1 103 ? -11.371 6.990 -7.005 1.00 83.06 103 PRO A C 1
ATOM 777 O O . PRO A 1 103 ? -10.719 7.720 -7.752 1.00 83.06 103 PRO A O 1
ATOM 780 N N . TYR A 1 104 ? -10.815 6.330 -5.984 1.00 84.62 104 TYR A N 1
ATOM 781 C CA . TYR A 1 104 ? -9.425 6.467 -5.542 1.00 84.62 104 TYR A CA 1
ATOM 782 C C . TYR A 1 104 ? -8.692 5.117 -5.555 1.00 84.62 104 TYR A C 1
ATOM 784 O O . TYR A 1 104 ? -8.195 4.655 -4.528 1.00 84.62 104 TYR A O 1
ATOM 792 N N . PHE A 1 105 ? -8.612 4.462 -6.715 1.00 87.44 105 PHE A N 1
ATOM 793 C CA . PHE A 1 105 ? -7.816 3.245 -6.861 1.00 87.44 105 PHE A CA 1
ATOM 794 C C . PHE A 1 105 ? -6.365 3.589 -7.216 1.00 87.44 105 PHE A C 1
ATOM 796 O O . PHE A 1 105 ? -6.093 4.214 -8.244 1.00 87.44 105 PHE A O 1
ATOM 803 N N . VAL A 1 106 ? -5.429 3.202 -6.349 1.00 88.75 106 VAL A N 1
ATOM 804 C CA . VAL A 1 106 ? -3.997 3.467 -6.535 1.00 88.75 106 VAL A CA 1
ATOM 805 C C . VAL A 1 106 ? -3.380 2.386 -7.417 1.00 88.75 106 VAL A C 1
ATOM 807 O O . VAL A 1 106 ? -3.511 1.194 -7.153 1.00 88.75 106 VAL A O 1
ATOM 810 N N . LEU A 1 107 ? -2.680 2.822 -8.457 1.00 89.94 107 LEU A N 1
ATOM 811 C CA . LEU A 1 107 ? -1.892 2.001 -9.364 1.00 89.94 107 LEU A CA 1
ATOM 812 C C . LEU A 1 107 ? -0.421 2.325 -9.155 1.00 89.94 107 LEU A C 1
ATOM 814 O O . LEU A 1 107 ? -0.045 3.499 -9.136 1.00 89.94 107 LEU A O 1
ATOM 818 N N . ILE A 1 108 ? 0.393 1.282 -9.039 1.00 89.56 108 ILE A N 1
ATOM 819 C CA . ILE A 1 108 ? 1.845 1.391 -8.932 1.00 89.56 108 ILE A CA 1
ATOM 820 C C . ILE A 1 108 ? 2.443 0.628 -10.110 1.00 89.56 108 ILE A C 1
ATOM 822 O O . ILE A 1 108 ? 2.286 -0.585 -10.220 1.00 89.56 108 ILE A O 1
ATOM 826 N N . GLY A 1 109 ? 3.095 1.360 -11.006 1.00 89.56 109 GLY A N 1
ATOM 827 C CA . GLY A 1 109 ? 3.952 0.813 -12.045 1.00 89.56 109 GLY A CA 1
ATOM 828 C C . GLY A 1 109 ? 5.360 0.631 -11.497 1.00 89.56 109 GLY A C 1
ATOM 829 O O . GLY A 1 109 ? 5.933 1.566 -10.938 1.00 89.56 109 GLY A O 1
ATOM 830 N N . ILE A 1 110 ? 5.905 -0.567 -11.655 1.00 88.38 110 ILE A N 1
ATOM 831 C CA . ILE A 1 110 ? 7.259 -0.933 -11.242 1.00 88.38 110 ILE A CA 1
ATOM 832 C C . ILE A 1 110 ? 7.854 -1.859 -12.299 1.00 88.38 110 ILE A C 1
ATOM 834 O O . ILE A 1 110 ? 7.131 -2.650 -12.904 1.00 88.38 110 ILE A O 1
ATOM 838 N N . ASP A 1 111 ? 9.165 -1.769 -12.507 1.00 88.19 111 ASP A N 1
ATOM 839 C CA . ASP A 1 111 ? 9.892 -2.731 -13.333 1.00 88.19 111 ASP A CA 1
ATOM 840 C C . ASP A 1 111 ? 9.729 -4.153 -12.745 1.00 88.19 111 ASP A C 1
ATOM 842 O O . ASP A 1 111 ? 10.101 -4.375 -11.582 1.00 88.19 111 ASP A O 1
ATOM 846 N N . PRO A 1 112 ? 9.204 -5.132 -13.512 1.00 87.50 112 PRO A N 1
ATOM 847 C CA . PRO A 1 112 ? 9.076 -6.519 -13.070 1.00 87.50 112 PRO A CA 1
ATOM 848 C C . PRO A 1 112 ? 10.375 -7.118 -12.516 1.00 87.50 112 PRO A C 1
ATOM 850 O O . PRO A 1 112 ? 10.331 -7.907 -11.573 1.00 87.50 112 PRO A O 1
ATOM 853 N N . ALA A 1 113 ? 11.541 -6.715 -13.034 1.00 86.50 113 ALA A N 1
ATOM 854 C CA . ALA A 1 113 ? 12.839 -7.189 -12.551 1.00 86.50 113 ALA A CA 1
ATOM 855 C C . ALA A 1 113 ? 13.168 -6.703 -11.127 1.00 86.50 113 ALA A C 1
ATOM 857 O O . ALA A 1 113 ? 13.972 -7.322 -10.426 1.00 86.50 113 ALA A O 1
ATOM 858 N N . LYS A 1 114 ? 12.544 -5.606 -10.686 1.00 84.69 114 LYS A N 1
ATOM 859 C CA . LYS A 1 114 ? 12.777 -4.955 -9.389 1.00 84.69 114 LYS A CA 1
ATOM 860 C C . LYS A 1 114 ? 11.642 -5.164 -8.392 1.00 84.69 114 LYS A C 1
ATOM 862 O O . LYS A 1 114 ? 11.760 -4.751 -7.243 1.00 84.69 114 LYS A O 1
ATOM 867 N N . ILE A 1 115 ? 10.572 -5.860 -8.774 1.00 82.81 115 ILE A N 1
ATOM 868 C CA . ILE A 1 115 ? 9.403 -6.064 -7.910 1.00 82.81 115 ILE A CA 1
ATOM 869 C C . ILE A 1 115 ? 9.732 -6.777 -6.592 1.00 82.81 115 ILE A C 1
ATOM 871 O O . ILE A 1 115 ? 9.101 -6.508 -5.575 1.00 82.81 115 ILE A O 1
ATOM 875 N N . ASN A 1 116 ? 10.770 -7.618 -6.566 1.00 80.00 116 ASN A N 1
ATOM 876 C CA . ASN A 1 116 ? 11.224 -8.292 -5.346 1.00 80.00 116 ASN A CA 1
ATOM 877 C C . ASN A 1 116 ? 11.725 -7.317 -4.264 1.00 80.00 116 ASN A C 1
ATOM 879 O O . ASN A 1 116 ? 11.770 -7.691 -3.096 1.00 80.00 116 ASN A O 1
ATOM 883 N N . MET A 1 117 ? 12.065 -6.073 -4.625 1.00 77.19 117 MET A N 1
ATOM 884 C CA . MET A 1 117 ? 12.413 -5.027 -3.657 1.00 77.19 117 MET A CA 1
ATOM 885 C C . MET A 1 117 ? 11.199 -4.519 -2.873 1.00 77.19 117 MET A C 1
ATOM 887 O O . MET A 1 117 ? 11.360 -4.014 -1.770 1.00 77.19 117 MET A O 1
ATOM 891 N N . SER A 1 118 ? 9.984 -4.671 -3.412 1.00 73.81 118 SER A N 1
ATOM 892 C CA . SER A 1 118 ? 8.775 -4.058 -2.846 1.00 73.81 118 SER A CA 1
ATOM 893 C C . SER A 1 118 ? 8.245 -4.728 -1.566 1.00 73.81 118 SER A C 1
ATOM 895 O O . SER A 1 118 ? 7.194 -4.334 -1.067 1.00 73.81 118 SER A O 1
ATOM 897 N N . GLN A 1 119 ? 8.948 -5.745 -1.043 1.00 76.75 119 GLN A N 1
ATOM 898 C CA . GLN A 1 119 ? 8.551 -6.579 0.106 1.00 76.75 119 GLN A CA 1
ATOM 899 C C . GLN A 1 119 ? 7.120 -7.147 0.018 1.00 76.75 119 GLN A C 1
ATOM 901 O O . GLN A 1 119 ? 6.558 -7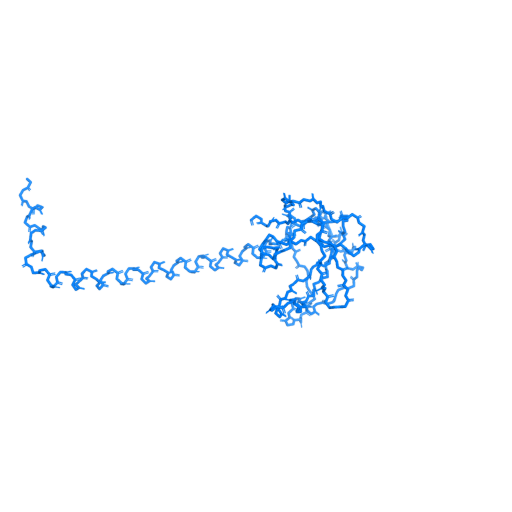.594 1.015 1.00 76.75 119 GLN A O 1
ATOM 906 N N . ILE A 1 120 ? 6.523 -7.188 -1.178 1.00 81.44 120 ILE A N 1
ATOM 907 C CA . ILE A 1 120 ? 5.206 -7.790 -1.371 1.00 81.44 120 ILE A CA 1
ATOM 908 C C . ILE A 1 120 ? 5.312 -9.311 -1.337 1.00 81.44 120 ILE A C 1
ATOM 910 O O . ILE A 1 120 ? 6.179 -9.918 -1.973 1.00 81.44 120 ILE A O 1
ATOM 914 N N . LYS A 1 121 ? 4.374 -9.949 -0.641 1.00 86.62 121 LYS A N 1
ATOM 915 C CA . LYS A 1 121 ? 4.269 -11.401 -0.611 1.00 86.62 121 LYS A CA 1
ATOM 916 C C . LYS A 1 121 ? 3.132 -11.851 -1.512 1.00 86.62 121 LYS A C 1
ATOM 918 O O . LYS A 1 121 ? 1.962 -11.629 -1.210 1.00 86.62 121 LYS A O 1
ATOM 923 N N . ILE A 1 122 ? 3.473 -12.514 -2.615 1.00 90.19 122 ILE A N 1
ATOM 924 C CA . ILE A 1 122 ? 2.474 -13.126 -3.497 1.00 90.19 122 ILE A CA 1
ATOM 925 C C . ILE A 1 122 ? 1.863 -14.333 -2.780 1.00 90.19 122 ILE A C 1
ATOM 927 O O . ILE A 1 122 ? 2.568 -15.285 -2.439 1.00 90.19 122 ILE A O 1
ATOM 931 N N . THR A 1 123 ? 0.558 -14.287 -2.534 1.00 91.00 123 THR A N 1
ATOM 932 C CA . THR A 1 123 ? -0.203 -15.354 -1.872 1.00 91.00 123 THR A CA 1
ATOM 933 C C . THR A 1 123 ? -0.821 -16.315 -2.882 1.00 91.00 123 THR A C 1
ATOM 935 O O . THR A 1 123 ? -0.899 -17.514 -2.617 1.00 91.00 123 THR A O 1
ATOM 938 N N . GLU A 1 124 ? -1.202 -15.816 -4.060 1.00 92.81 124 GLU A N 1
ATOM 939 C CA . GLU A 1 124 ? -1.763 -16.610 -5.154 1.00 92.81 124 GLU A CA 1
ATOM 940 C C . GLU A 1 124 ? -1.186 -16.178 -6.505 1.00 92.81 124 GLU A C 1
ATOM 942 O O . GLU A 1 124 ? -0.964 -14.993 -6.751 1.00 92.81 124 GLU A O 1
ATOM 947 N N . GLY A 1 125 ? -1.003 -17.135 -7.418 1.00 93.56 125 GLY A N 1
ATOM 948 C CA . GLY A 1 125 ? -0.548 -16.864 -8.783 1.00 93.56 125 GLY A CA 1
ATOM 949 C C . GLY A 1 125 ? 0.960 -16.641 -8.888 1.00 93.56 125 GLY A C 1
ATOM 950 O O . GLY A 1 125 ? 1.750 -17.407 -8.338 1.00 93.56 125 GLY A O 1
ATOM 951 N N . ARG A 1 126 ? 1.360 -15.628 -9.660 1.00 92.75 126 ARG A N 1
ATOM 952 C CA . ARG A 1 126 ? 2.761 -15.283 -9.917 1.00 92.75 126 ARG A CA 1
ATOM 953 C C . ARG A 1 126 ? 2.984 -13.775 -9.908 1.00 92.75 126 ARG A C 1
ATOM 955 O O . ARG A 1 126 ? 2.044 -12.988 -9.959 1.00 92.75 126 ARG A O 1
ATOM 962 N N . THR A 1 127 ? 4.256 -13.397 -9.893 1.00 90.69 127 THR A N 1
ATOM 963 C CA . THR A 1 127 ? 4.676 -12.008 -10.084 1.00 90.69 127 THR A CA 1
ATOM 964 C C . THR A 1 127 ? 4.623 -11.577 -11.562 1.00 90.69 127 THR A C 1
ATOM 966 O O . THR A 1 127 ? 4.402 -12.410 -12.455 1.00 90.69 127 THR A O 1
ATOM 969 N N . LEU A 1 128 ? 4.814 -10.278 -11.815 1.00 90.12 128 LEU A N 1
ATOM 970 C CA . LEU A 1 128 ? 4.967 -9.708 -13.156 1.00 90.12 128 LEU A CA 1
ATOM 971 C C . LEU A 1 128 ? 6.237 -10.273 -13.804 1.00 90.12 128 LEU A C 1
ATOM 973 O O . LEU A 1 128 ? 7.256 -10.439 -13.136 1.00 90.12 128 LEU A O 1
ATOM 977 N N . GLN A 1 129 ? 6.173 -10.596 -15.094 1.00 86.81 129 GLN A N 1
ATOM 978 C CA . GLN A 1 129 ? 7.300 -11.192 -15.827 1.00 86.81 129 GLN A CA 1
ATOM 979 C C . GLN A 1 129 ? 7.739 -10.345 -17.014 1.00 86.81 129 GLN A C 1
ATOM 981 O O . GLN A 1 129 ? 8.933 -10.236 -17.274 1.00 86.81 129 GLN A O 1
ATOM 986 N N . ASP A 1 130 ? 6.774 -9.769 -17.723 1.00 86.75 130 ASP A N 1
ATOM 987 C CA . ASP A 1 130 ? 6.998 -9.021 -18.950 1.00 86.75 130 ASP A CA 1
ATOM 988 C C . ASP A 1 130 ? 6.593 -7.555 -18.723 1.00 86.75 130 ASP A C 1
ATOM 990 O O . ASP A 1 130 ? 5.445 -7.312 -18.337 1.00 86.75 130 ASP A O 1
ATOM 994 N N . PRO A 1 131 ? 7.508 -6.586 -18.908 1.00 83.44 131 PRO A N 1
ATOM 995 C CA . PRO A 1 131 ? 7.201 -5.165 -18.753 1.00 83.44 131 PRO A CA 1
ATOM 996 C C . PRO A 1 131 ? 6.196 -4.637 -19.788 1.00 83.44 131 PRO A C 1
ATOM 998 O O . PRO A 1 131 ? 5.543 -3.630 -19.520 1.00 83.44 131 PRO A O 1
ATOM 1001 N N . ASP A 1 132 ? 6.047 -5.304 -20.937 1.00 85.81 132 ASP A N 1
ATOM 1002 C CA . ASP A 1 132 ? 5.150 -4.881 -22.018 1.00 85.81 132 ASP A CA 1
ATOM 1003 C C . ASP A 1 132 ? 3.774 -5.570 -21.966 1.00 85.81 132 ASP A C 1
ATOM 1005 O O . ASP A 1 132 ? 2.871 -5.224 -22.734 1.00 85.81 132 ASP A O 1
ATOM 1009 N N . ALA A 1 133 ? 3.583 -6.542 -21.070 1.00 89.12 133 ALA A N 1
ATOM 1010 C CA . ALA A 1 133 ? 2.313 -7.241 -20.937 1.00 89.12 133 ALA A CA 1
ATOM 1011 C C . ALA A 1 133 ? 1.304 -6.431 -20.106 1.00 89.12 133 ALA A C 1
ATOM 1013 O O . ALA A 1 133 ? 1.628 -5.892 -19.048 1.00 89.12 133 ALA A O 1
ATOM 1014 N N . ASP A 1 134 ? 0.038 -6.408 -20.540 1.00 92.75 134 ASP A N 1
ATOM 1015 C CA . ASP A 1 134 ? -1.067 -5.831 -19.765 1.00 92.75 134 ASP A CA 1
ATOM 1016 C C . ASP A 1 134 ? -1.462 -6.781 -18.607 1.00 92.75 134 ASP A C 1
ATOM 1018 O O . ASP A 1 134 ? -2.521 -7.417 -18.595 1.00 92.75 134 ASP A O 1
ATOM 1022 N N . GLU A 1 135 ? -0.575 -6.910 -17.621 1.00 94.06 135 GLU A N 1
ATOM 1023 C CA . GLU A 1 135 ? -0.731 -7.743 -16.425 1.00 94.06 135 GLU A CA 1
ATOM 1024 C C . GLU A 1 135 ? -0.772 -6.892 -15.153 1.00 94.06 135 GLU A C 1
ATOM 1026 O O . GLU A 1 135 ? -0.179 -5.819 -15.071 1.00 94.06 135 GLU A O 1
ATOM 1031 N N . VAL A 1 136 ? -1.482 -7.376 -14.134 1.00 93.75 136 VAL A N 1
ATOM 1032 C CA . VAL A 1 136 ? -1.571 -6.709 -12.833 1.00 93.75 136 VAL A CA 1
ATOM 1033 C C . VAL A 1 136 ? -1.520 -7.719 -11.694 1.00 93.75 136 VAL A C 1
ATOM 1035 O O . VAL A 1 136 ? -2.051 -8.830 -11.788 1.00 93.75 136 VAL A O 1
ATOM 1038 N N . ILE A 1 137 ? -0.898 -7.312 -10.592 1.00 93.56 137 ILE A N 1
ATOM 1039 C CA . ILE A 1 137 ? -0.994 -8.003 -9.308 1.00 93.56 137 ILE A CA 1
ATOM 1040 C C . ILE A 1 137 ? -1.919 -7.178 -8.420 1.00 93.56 137 ILE A C 1
ATOM 1042 O O . ILE A 1 137 ? -1.742 -5.968 -8.285 1.00 93.56 137 ILE A O 1
ATOM 1046 N N . MET A 1 138 ? -2.922 -7.819 -7.830 1.00 92.69 138 MET A N 1
ATOM 1047 C CA . MET A 1 138 ? -3.887 -7.142 -6.968 1.00 92.69 138 MET A CA 1
ATOM 1048 C C . MET A 1 138 ? -3.565 -7.368 -5.495 1.00 92.69 138 MET A C 1
ATOM 1050 O O . MET A 1 138 ? -3.229 -8.475 -5.089 1.00 92.69 138 MET A O 1
ATOM 1054 N N . GLY A 1 139 ? -3.733 -6.336 -4.669 1.00 91.94 139 GLY A N 1
ATOM 1055 C CA . GLY A 1 139 ? -3.757 -6.532 -3.222 1.00 91.94 139 GLY A CA 1
ATOM 1056 C C . GLY A 1 139 ? -4.964 -7.388 -2.831 1.00 91.94 139 GLY A C 1
ATOM 1057 O O . GLY A 1 139 ? -6.038 -7.244 -3.419 1.00 91.94 139 GLY A O 1
ATOM 1058 N N . LYS A 1 140 ? -4.813 -8.253 -1.830 1.00 91.56 140 LYS A N 1
ATOM 1059 C CA . LYS A 1 140 ? -5.864 -9.163 -1.343 1.00 91.56 140 LYS A CA 1
ATOM 1060 C C . LYS A 1 140 ? -7.201 -8.461 -1.089 1.00 91.56 140 LYS A C 1
ATOM 1062 O O . LYS A 1 140 ? -8.220 -8.876 -1.626 1.00 91.56 140 LYS A O 1
ATOM 1067 N N . VAL A 1 141 ? -7.180 -7.327 -0.387 1.00 89.44 141 VAL A N 1
ATOM 1068 C CA . VAL A 1 141 ? -8.386 -6.524 -0.105 1.00 89.44 141 VAL A CA 1
ATOM 1069 C C . VAL A 1 141 ? -9.032 -5.989 -1.389 1.00 89.44 141 VAL A C 1
ATOM 1071 O O . VAL A 1 141 ? -10.252 -5.999 -1.525 1.00 89.44 141 VAL A O 1
ATOM 1074 N N . ALA A 1 142 ? -8.232 -5.544 -2.363 1.00 89.88 142 ALA A N 1
ATOM 1075 C CA . ALA A 1 142 ? -8.750 -5.090 -3.653 1.00 89.88 142 ALA A CA 1
ATOM 1076 C C . ALA A 1 142 ? -9.358 -6.252 -4.458 1.00 89.88 142 ALA A C 1
ATOM 1078 O O . ALA A 1 142 ? -10.407 -6.098 -5.077 1.00 89.88 142 ALA A O 1
ATOM 1079 N N . SER A 1 143 ? -8.719 -7.421 -4.437 1.00 92.56 143 SER A N 1
ATOM 1080 C CA . SER A 1 143 ? -9.220 -8.633 -5.089 1.00 92.56 143 SER A CA 1
ATOM 1081 C C . SER A 1 143 ? -10.568 -9.061 -4.500 1.00 92.56 143 SER A C 1
ATOM 1083 O O . SER A 1 143 ? -11.511 -9.298 -5.257 1.00 92.56 143 SER A O 1
ATOM 1085 N N . GLU A 1 144 ? -10.697 -9.066 -3.172 1.00 91.88 144 GLU A N 1
ATOM 1086 C CA . GLU A 1 144 ? -11.935 -9.410 -2.465 1.00 91.88 144 GLU A CA 1
ATOM 1087 C C . GLU A 1 144 ? -13.056 -8.394 -2.727 1.00 91.88 144 GLU A C 1
ATOM 1089 O O . GLU A 1 144 ? -14.164 -8.790 -3.091 1.00 91.88 144 GLU A O 1
ATOM 1094 N N . ASN A 1 145 ? -12.767 -7.092 -2.627 1.00 89.75 145 ASN A N 1
ATOM 1095 C CA . ASN A 1 145 ? -13.759 -6.030 -2.832 1.00 89.75 145 ASN A CA 1
ATOM 1096 C C . ASN A 1 145 ? -14.319 -5.993 -4.261 1.00 89.75 145 ASN A C 1
ATOM 1098 O O . ASN A 1 145 ? -15.492 -5.683 -4.450 1.00 89.75 145 ASN A O 1
ATOM 1102 N N . HIS A 1 146 ? -13.495 -6.319 -5.260 1.00 88.25 146 HIS A N 1
ATOM 1103 C CA . HIS A 1 146 ? -13.902 -6.333 -6.668 1.00 88.25 146 HIS A CA 1
ATOM 1104 C C . HIS A 1 146 ? -14.273 -7.738 -7.177 1.00 88.25 146 HIS A C 1
ATOM 1106 O O . HIS A 1 146 ? -14.577 -7.909 -8.360 1.00 88.25 146 HIS A O 1
ATOM 1112 N N . GLY A 1 147 ? -14.241 -8.757 -6.308 1.00 90.62 147 GLY A N 1
ATOM 1113 C CA . GLY A 1 147 ? -14.558 -10.143 -6.660 1.00 90.62 147 GLY A CA 1
ATOM 1114 C C . GLY A 1 147 ? -13.675 -10.717 -7.775 1.00 90.62 147 GLY A C 1
ATOM 1115 O O . GLY A 1 147 ? -14.162 -11.500 -8.590 1.00 90.62 147 GLY A O 1
ATOM 1116 N N . LYS A 1 148 ? -12.405 -10.301 -7.845 1.00 93.12 148 LYS A N 1
ATOM 1117 C CA . LYS A 1 148 ? -11.441 -10.702 -8.884 1.00 93.12 148 LYS A CA 1
ATOM 1118 C C . LYS A 1 148 ? -10.479 -11.754 -8.366 1.00 93.12 148 LYS A C 1
ATOM 1120 O O . LYS A 1 148 ? -10.011 -11.649 -7.238 1.00 93.12 148 LYS A O 1
ATOM 1125 N N . LYS A 1 149 ? -10.134 -12.731 -9.199 1.00 95.44 149 LYS A N 1
ATOM 1126 C CA . LYS A 1 149 ? -9.164 -13.791 -8.898 1.00 95.44 149 LYS A CA 1
ATOM 1127 C C . LYS A 1 149 ? -8.045 -13.829 -9.930 1.00 95.44 149 LYS A C 1
ATOM 1129 O O . LYS A 1 149 ? -8.136 -13.226 -10.998 1.00 95.44 149 LYS A O 1
ATOM 1134 N N . VAL A 1 150 ? -6.990 -14.583 -9.627 1.00 96.19 150 VAL A N 1
ATOM 1135 C CA . VAL A 1 150 ? -5.932 -14.871 -10.601 1.00 96.19 150 VAL A CA 1
ATOM 1136 C C . VAL A 1 150 ? -6.535 -15.524 -11.848 1.00 96.19 150 VAL A C 1
ATOM 1138 O O . VAL A 1 150 ? -7.238 -16.528 -11.763 1.00 96.19 150 VAL A O 1
ATOM 1141 N N . GLY A 1 151 ? -6.231 -14.956 -13.012 1.00 94.88 151 GLY A N 1
ATOM 1142 C CA . GLY A 1 151 ? -6.757 -15.359 -14.313 1.00 94.88 151 GLY A CA 1
ATOM 1143 C C . GLY A 1 151 ? -7.896 -14.483 -14.830 1.00 94.88 151 GLY A C 1
ATOM 1144 O O . GLY A 1 151 ? -8.130 -14.495 -16.038 1.00 94.88 151 GLY A O 1
ATOM 1145 N N . ASP A 1 152 ? -8.546 -13.704 -13.964 1.00 95.88 152 ASP A N 1
ATOM 1146 C CA . ASP A 1 152 ? -9.586 -12.764 -14.376 1.00 95.88 152 ASP A CA 1
ATOM 1147 C C . ASP A 1 152 ? -8.989 -11.516 -15.033 1.00 95.88 152 ASP A C 1
ATOM 1149 O O . ASP A 1 152 ? -7.804 -11.207 -14.899 1.00 95.88 152 ASP A O 1
ATOM 1153 N N . THR A 1 153 ? -9.848 -10.761 -15.713 1.00 94.19 153 THR A N 1
ATOM 1154 C CA . THR A 1 153 ? -9.500 -9.468 -16.300 1.00 94.19 153 THR A CA 1
ATOM 1155 C C . THR A 1 153 ? -10.147 -8.336 -15.509 1.00 94.19 153 THR A C 1
ATOM 1157 O O . THR A 1 153 ? -11.315 -8.411 -15.089 1.00 94.19 153 THR A O 1
ATOM 1160 N N . ILE A 1 154 ? -9.391 -7.258 -15.329 1.00 91.88 154 ILE A N 1
ATOM 1161 C CA . ILE A 1 154 ? -9.857 -5.997 -14.767 1.00 91.88 154 ILE A CA 1
ATOM 1162 C C . ILE A 1 154 ? -9.665 -4.876 -15.781 1.00 91.88 154 ILE A C 1
ATOM 1164 O O . ILE A 1 154 ? -8.636 -4.781 -16.446 1.00 91.88 154 ILE A O 1
ATOM 1168 N N . LYS A 1 155 ? -10.679 -4.027 -15.926 1.00 91.06 155 LYS A N 1
ATOM 1169 C CA . LYS A 1 155 ? -10.632 -2.904 -16.854 1.00 91.06 155 LYS A CA 1
ATOM 1170 C C . LYS A 1 155 ? -10.297 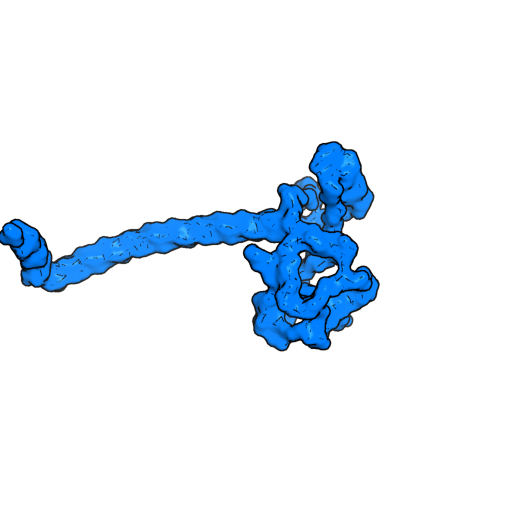-1.637 -16.088 1.00 91.06 155 LYS A C 1
ATOM 1172 O O . LYS A 1 155 ? -11.069 -1.203 -15.241 1.00 91.06 155 LYS A O 1
ATOM 1177 N N . ILE A 1 156 ? -9.163 -1.035 -16.416 1.00 89.00 156 ILE A N 1
ATOM 1178 C CA . ILE A 1 156 ? -8.696 0.210 -15.814 1.00 89.00 156 ILE A CA 1
ATOM 1179 C C . ILE A 1 156 ? -8.688 1.256 -16.929 1.00 89.00 156 ILE A C 1
ATOM 1181 O O . ILE A 1 156 ? -7.957 1.140 -17.917 1.00 89.00 156 ILE A O 1
ATOM 1185 N N . LYS A 1 157 ? -9.552 2.272 -16.812 1.00 84.81 157 LYS A N 1
ATOM 1186 C CA . LYS A 1 157 ? -9.901 3.187 -17.916 1.00 84.81 157 LYS A CA 1
ATOM 1187 C C . LYS A 1 157 ? -10.366 2.433 -19.177 1.00 84.81 157 LYS A C 1
ATOM 1189 O O . LYS A 1 157 ? -11.424 1.812 -19.190 1.00 84.81 157 LYS A O 1
ATOM 1194 N N . ASN A 1 158 ? -9.567 2.507 -20.245 1.00 85.00 158 ASN A N 1
ATOM 1195 C CA . ASN A 1 158 ? -9.829 1.937 -21.563 1.00 85.00 158 ASN A CA 1
ATOM 1196 C C . ASN A 1 158 ? -8.904 0.753 -21.883 1.00 85.00 158 ASN A C 1
ATOM 1198 O O . ASN A 1 158 ? -8.876 0.322 -23.033 1.00 85.00 158 ASN A O 1
ATOM 1202 N N . ARG A 1 159 ? -8.151 0.242 -20.901 1.00 90.38 159 ARG A N 1
ATOM 1203 C CA . ARG A 1 159 ? -7.291 -0.934 -21.061 1.00 90.38 159 ARG A CA 1
ATOM 1204 C C . ARG A 1 159 ? -7.733 -2.066 -20.148 1.00 90.38 159 ARG A C 1
ATOM 1206 O O . ARG A 1 159 ? -8.271 -1.835 -19.065 1.00 90.38 159 ARG A O 1
ATOM 1213 N N . GLU A 1 160 ? -7.522 -3.278 -20.629 1.00 93.44 160 GLU A N 1
ATOM 1214 C CA . GLU A 1 160 ? -7.822 -4.513 -19.921 1.00 93.44 160 GLU A CA 1
ATOM 1215 C C . GLU A 1 160 ? -6.521 -5.120 -19.417 1.00 93.44 160 GLU A C 1
ATOM 1217 O O . GLU A 1 160 ? -5.597 -5.310 -20.197 1.00 93.44 160 GLU A O 1
ATOM 1222 N N . TYR A 1 161 ? -6.470 -5.417 -18.123 1.00 94.06 161 TYR A N 1
ATOM 1223 C CA . TYR A 1 161 ? -5.321 -6.014 -17.460 1.00 94.06 161 TYR A CA 1
ATOM 1224 C C . TYR A 1 161 ? -5.692 -7.393 -16.941 1.00 94.06 161 TYR A C 1
ATOM 1226 O O . TYR A 1 161 ? -6.732 -7.567 -16.297 1.00 94.06 161 TYR A O 1
ATOM 1234 N N . ARG A 1 162 ? -4.835 -8.378 -17.189 1.00 95.75 162 ARG A N 1
ATOM 1235 C CA . ARG A 1 162 ? -4.992 -9.722 -16.636 1.00 95.75 162 ARG A CA 1
ATOM 1236 C C . ARG A 1 162 ? -4.442 -9.770 -15.215 1.00 95.75 162 ARG A C 1
ATOM 1238 O O . ARG A 1 162 ? -3.280 -9.448 -14.986 1.00 95.75 162 ARG A O 1
ATOM 1245 N N . VAL A 1 163 ? -5.248 -10.239 -14.269 1.00 96.31 163 VAL A N 1
ATOM 1246 C CA . VAL A 1 163 ? -4.807 -10.483 -12.894 1.00 96.31 163 VAL A CA 1
ATOM 1247 C C . VAL A 1 163 ? -3.932 -11.735 -12.884 1.00 96.31 163 VAL A C 1
ATOM 1249 O O . VAL A 1 163 ? -4.416 -12.840 -13.129 1.00 96.31 163 VAL A O 1
ATOM 1252 N N . VAL A 1 164 ? -2.636 -11.581 -12.624 1.00 96.06 164 VAL A N 1
ATOM 1253 C CA . VAL A 1 164 ? -1.671 -12.701 -12.625 1.00 96.06 164 VAL A CA 1
ATOM 1254 C C . VAL A 1 164 ? -1.238 -13.133 -11.234 1.00 96.06 164 VAL A C 1
ATOM 1256 O O . VAL A 1 164 ? -0.756 -14.256 -11.070 1.00 96.06 164 VAL A O 1
ATOM 1259 N N . GLY A 1 165 ? -1.477 -12.290 -10.233 1.00 94.62 165 GLY A N 1
ATOM 1260 C CA . GLY A 1 165 ? -1.197 -12.609 -8.846 1.00 94.62 165 GLY A CA 1
ATOM 1261 C C . GLY A 1 165 ? -2.049 -11.809 -7.873 1.00 94.62 165 GLY A C 1
ATOM 1262 O O . GLY A 1 165 ? -2.592 -10.753 -8.212 1.00 94.62 165 GLY A O 1
ATOM 1263 N N . ILE A 1 166 ? -2.142 -12.331 -6.656 1.00 94.81 166 ILE A N 1
ATOM 1264 C CA . ILE A 1 166 ? -2.683 -11.628 -5.496 1.00 94.81 166 ILE A CA 1
ATOM 1265 C C . ILE A 1 166 ? -1.565 -11.522 -4.468 1.00 94.81 166 ILE A C 1
ATOM 1267 O O . ILE A 1 166 ? -0.857 -12.501 -4.226 1.00 94.81 166 ILE A O 1
ATOM 1271 N N . PHE A 1 167 ? -1.391 -10.338 -3.890 1.00 91.31 167 PHE A N 1
ATOM 1272 C CA . PHE A 1 167 ? -0.391 -10.095 -2.858 1.00 91.31 167 PHE A CA 1
ATOM 1273 C C . PHE A 1 167 ? -1.020 -9.631 -1.548 1.00 91.31 167 PHE A C 1
ATOM 1275 O O . PHE A 1 167 ? -2.101 -9.037 -1.517 1.00 91.31 167 PHE A O 1
ATOM 1282 N N . GLU A 1 168 ? -0.308 -9.892 -0.463 1.00 84.88 168 GLU A N 1
ATOM 1283 C CA . GLU A 1 168 ? -0.578 -9.356 0.864 1.00 84.88 168 GLU A CA 1
ATOM 1284 C C . GLU A 1 168 ? 0.672 -8.582 1.303 1.00 84.88 168 GLU A C 1
ATOM 1286 O O . GLU A 1 168 ? 1.801 -9.023 1.065 1.00 84.88 168 GLU A O 1
ATOM 1291 N N . SER A 1 169 ? 0.467 -7.379 1.834 1.00 70.94 169 SER A N 1
ATOM 1292 C CA . SER A 1 169 ? 1.492 -6.653 2.584 1.00 70.94 169 SER A CA 1
ATOM 1293 C C . SER A 1 169 ? 1.498 -7.204 4.009 1.00 70.94 169 SER A C 1
ATOM 1295 O O . SER A 1 169 ? 0.416 -7.462 4.542 1.00 70.94 169 SER A O 1
ATOM 1297 N N . ASP A 1 170 ? 2.686 -7.419 4.576 1.00 57.81 170 ASP A N 1
ATOM 1298 C CA . ASP A 1 170 ? 2.835 -7.834 5.979 1.00 57.81 170 ASP A CA 1
ATOM 1299 C C . ASP A 1 170 ? 2.268 -6.790 6.961 1.00 57.81 170 ASP A C 1
ATOM 1301 O O . ASP A 1 170 ? 2.249 -5.585 6.609 1.00 57.81 170 ASP A O 1
#

Foldseek 3Di:
DVPVVVVVVVLVVDVVVNVVVVVVVVVVVCVVVVVVVVVVVVVVVVVLVVCQQQDPDDDFDPPDPDSLPGDDDPVVQVVQCPDPPDPHGWDKHWDADDFDVRRGDIDIDTDQVCSVNRQWDWPDADTDDDSPALEDEAEPVRCVVVVHDQQDWGDTPNDIYGHGTYTYRD

pLDDT: mean 87.01, std 8.07, range [57.81, 97.69]